Protein AF-A0A949ZHZ9-F1 (afdb_monomer_lite)

pLDDT: mean 90.36, std 12.84, range [42.19, 98.69]

Structure (mmCIF, N/CA/C/O backbone):
data_AF-A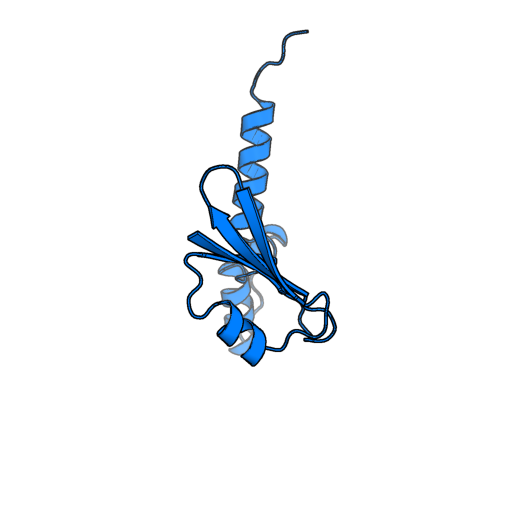0A949ZHZ9-F1
#
_entry.id   AF-A0A949ZHZ9-F1
#
loop_
_atom_site.group_PDB
_atom_site.id
_atom_site.type_symbol
_atom_site.label_atom_id
_atom_site.label_alt_id
_atom_site.label_comp_id
_atom_site.label_asym_id
_atom_site.label_entity_id
_atom_site.label_seq_id
_atom_site.pdbx_PDB_ins_code
_atom_site.Cartn_x
_atom_site.Cartn_y
_atom_site.Cartn_z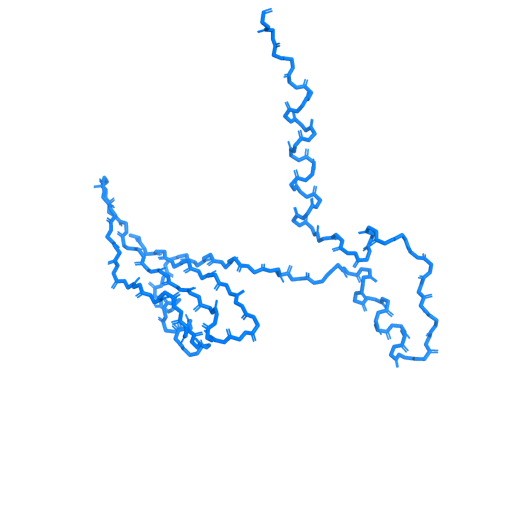
_atom_site.occupancy
_atom_site.B_iso_or_equiv
_atom_site.auth_seq_id
_atom_site.auth_comp_id
_atom_site.auth_asym_id
_atom_site.auth_atom_id
_atom_site.pdbx_PDB_model_num
ATOM 1 N N . MET A 1 1 ? -18.152 0.242 9.279 1.00 97.69 1 MET A N 1
ATOM 2 C CA . MET A 1 1 ? -17.314 0.166 8.060 1.00 97.69 1 MET A CA 1
ATOM 3 C C . MET A 1 1 ? -15.874 -0.032 8.483 1.00 97.69 1 MET A C 1
ATOM 5 O O . MET A 1 1 ? -15.465 0.581 9.453 1.00 97.69 1 MET A O 1
ATOM 9 N N . ILE A 1 2 ? -15.105 -0.854 7.788 1.00 98.44 2 ILE A N 1
ATOM 10 C CA . ILE A 1 2 ? -13.715 -1.164 8.110 1.00 98.44 2 ILE A CA 1
ATOM 11 C C . ILE A 1 2 ? -12.826 -0.640 6.990 1.00 98.44 2 ILE A C 1
ATOM 13 O O . ILE A 1 2 ? -13.026 -0.974 5.824 1.00 98.44 2 ILE A O 1
ATOM 17 N N . THR A 1 3 ? -11.832 0.171 7.339 1.00 98.69 3 THR A N 1
ATOM 18 C CA . THR A 1 3 ? -10.792 0.592 6.397 1.00 98.69 3 THR A CA 1
ATOM 19 C C . THR A 1 3 ? -9.427 0.141 6.859 1.00 98.69 3 THR A C 1
ATOM 21 O O . THR A 1 3 ? -9.140 0.163 8.055 1.00 98.69 3 THR A O 1
ATOM 24 N N . VAL A 1 4 ? -8.561 -0.160 5.903 1.00 98.69 4 VAL A N 1
ATOM 25 C CA 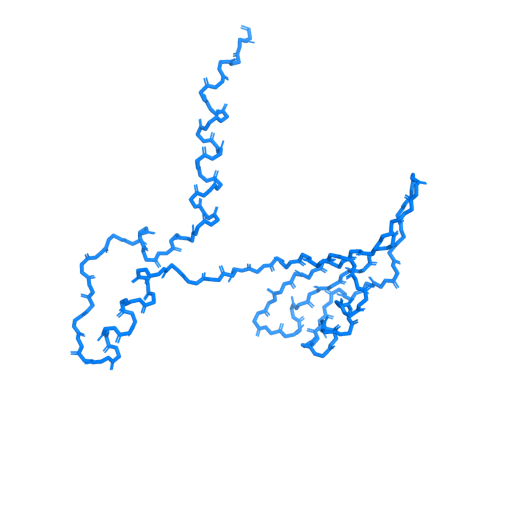. VAL A 1 4 ? -7.143 -0.411 6.149 1.00 98.69 4 VAL A CA 1
ATOM 26 C C . VAL A 1 4 ? -6.312 0.613 5.393 1.00 98.69 4 VAL A C 1
ATOM 28 O O . VAL A 1 4 ? -6.592 0.890 4.230 1.00 98.69 4 VAL A O 1
ATOM 31 N N . GLY A 1 5 ? -5.312 1.184 6.054 1.00 98.25 5 GLY A N 1
ATOM 32 C CA . GLY A 1 5 ? -4.262 1.978 5.425 1.00 98.25 5 GLY A CA 1
ATOM 33 C C . GLY A 1 5 ? -2.934 1.242 5.532 1.00 98.25 5 GLY A C 1
ATOM 34 O O . GLY A 1 5 ? -2.571 0.826 6.631 1.00 98.25 5 GLY A O 1
ATOM 35 N N . ILE A 1 6 ? -2.237 1.082 4.409 1.00 98.19 6 ILE A N 1
ATOM 36 C CA . ILE A 1 6 ? -0.903 0.483 4.321 1.00 98.19 6 ILE A CA 1
ATOM 37 C C . ILE A 1 6 ? 0.061 1.540 3.785 1.00 98.19 6 ILE A C 1
ATOM 39 O O . ILE A 1 6 ? -0.156 2.039 2.685 1.00 98.19 6 ILE A O 1
ATOM 43 N N . ASP A 1 7 ? 1.115 1.857 4.529 1.00 97.56 7 ASP A N 1
ATOM 44 C CA . ASP A 1 7 ? 2.284 2.584 4.017 1.00 97.56 7 ASP A CA 1
ATOM 45 C C . ASP A 1 7 ? 3.297 1.537 3.553 1.00 97.56 7 ASP A C 1
ATOM 47 O O . ASP A 1 7 ? 3.936 0.874 4.378 1.00 97.56 7 ASP A O 1
ATOM 51 N N . LEU A 1 8 ? 3.324 1.273 2.243 1.00 95.88 8 LEU A N 1
ATOM 52 C CA . LEU A 1 8 ? 4.037 0.131 1.679 1.00 95.88 8 LEU A CA 1
ATOM 53 C C . LEU A 1 8 ? 5.465 0.513 1.302 1.00 95.88 8 LEU A C 1
ATOM 55 O O . LEU A 1 8 ? 5.705 1.370 0.450 1.00 95.88 8 LEU A O 1
ATOM 59 N N . ALA A 1 9 ? 6.423 -0.231 1.844 1.00 94.75 9 ALA A N 1
ATOM 60 C CA . ALA A 1 9 ? 7.813 -0.158 1.433 1.00 94.75 9 ALA A CA 1
ATOM 61 C C . ALA A 1 9 ? 8.218 -1.397 0.625 1.00 94.75 9 ALA A C 1
ATOM 63 O O . ALA A 1 9 ? 7.575 -2.441 0.665 1.00 94.75 9 ALA A O 1
ATOM 64 N N . ALA A 1 10 ? 9.357 -1.310 -0.068 1.00 91.94 10 ALA A N 1
ATOM 65 C CA . ALA A 1 10 ? 9.942 -2.456 -0.771 1.00 91.94 10 ALA A CA 1
ATOM 66 C C . ALA A 1 10 ? 10.390 -3.598 0.168 1.00 91.94 10 ALA A C 1
ATOM 68 O O . ALA A 1 10 ? 10.716 -4.683 -0.304 1.00 91.94 10 ALA A O 1
ATOM 69 N N . GLN A 1 11 ? 10.473 -3.337 1.476 1.00 95.62 11 GLN A N 1
ATOM 70 C CA . GLN A 1 11 ? 10.902 -4.286 2.501 1.00 95.62 11 GLN A CA 1
ATOM 71 C C . GLN A 1 11 ? 9.903 -4.274 3.667 1.00 95.62 11 GLN A C 1
ATOM 73 O O . GLN A 1 11 ? 9.591 -3.178 4.151 1.00 95.62 11 GLN A O 1
ATOM 78 N N . PRO A 1 12 ? 9.449 -5.444 4.160 1.00 96.25 12 PRO A N 1
ATOM 79 C CA . PRO A 1 12 ? 8.472 -5.549 5.247 1.00 96.25 12 PRO A CA 1
ATOM 80 C C . PRO A 1 12 ? 8.834 -4.737 6.493 1.00 96.25 12 PRO A C 1
ATOM 82 O O . PRO A 1 12 ? 7.978 -4.114 7.115 1.00 96.25 12 PRO A O 1
ATOM 85 N N . GLU A 1 13 ? 10.120 -4.671 6.842 1.00 97.56 13 GLU A N 1
ATOM 86 C CA . GLU A 1 13 ? 10.642 -3.972 8.023 1.00 97.56 13 GLU A CA 1
ATOM 87 C C . GLU A 1 13 ? 10.322 -2.474 8.027 1.00 97.56 13 GLU A C 1
ATOM 89 O O . GLU A 1 13 ? 10.395 -1.833 9.077 1.00 97.56 13 GLU A O 1
ATOM 94 N N . ARG A 1 14 ? 9.981 -1.915 6.862 1.00 97.31 14 ARG A N 1
ATOM 95 C CA . ARG A 1 14 ? 9.625 -0.507 6.667 1.00 97.31 14 ARG A CA 1
ATOM 96 C C . ARG A 1 14 ? 8.171 -0.301 6.254 1.00 97.31 14 ARG A C 1
ATOM 98 O O . ARG A 1 14 ? 7.782 0.840 6.051 1.00 97.31 14 ARG A O 1
ATOM 105 N N . THR A 1 15 ? 7.394 -1.370 6.144 1.00 98.00 15 THR A N 1
ATOM 106 C CA . THR A 1 15 ? 5.964 -1.300 5.850 1.00 98.00 15 THR A CA 1
ATOM 107 C C . THR A 1 15 ? 5.183 -1.149 7.145 1.00 98.00 15 THR A C 1
ATOM 109 O O . THR A 1 15 ? 5.417 -1.912 8.087 1.00 98.00 15 THR A O 1
ATOM 112 N N . ALA A 1 16 ? 4.240 -0.208 7.181 1.00 98.38 16 ALA A N 1
ATOM 113 C CA . ALA A 1 16 ? 3.327 0.008 8.300 1.00 98.38 16 ALA A CA 1
ATOM 114 C C . ALA A 1 16 ? 1.867 -0.193 7.871 1.00 98.38 16 ALA A C 1
ATOM 116 O O . ALA A 1 16 ? 1.512 -0.001 6.708 1.00 98.38 16 ALA A O 1
ATOM 117 N N . ALA A 1 17 ? 1.005 -0.567 8.815 1.00 98.44 17 ALA A N 1
ATOM 118 C CA . ALA A 1 17 ? -0.409 -0.800 8.564 1.00 98.44 17 ALA A CA 1
ATOM 119 C C . ALA A 1 17 ? -1.290 -0.363 9.739 1.00 98.44 17 ALA A C 1
ATOM 121 O O . ALA A 1 17 ? -0.917 -0.474 10.907 1.00 98.44 17 ALA A O 1
ATOM 122 N N . CYS A 1 18 ? -2.496 0.104 9.428 1.00 98.56 18 CYS A N 1
ATOM 123 C CA . CYS A 1 18 ? -3.505 0.484 10.409 1.00 98.56 18 CYS A CA 1
ATOM 124 C C . CYS A 1 18 ? -4.890 0.046 9.936 1.00 98.56 18 CYS A C 1
ATOM 126 O O . CYS A 1 18 ? -5.258 0.274 8.782 1.00 98.56 18 CYS A O 1
ATOM 128 N N . ARG A 1 19 ? -5.674 -0.553 10.835 1.00 98.50 19 ARG A N 1
ATOM 129 C CA . ARG A 1 19 ? -7.064 -0.946 10.596 1.00 98.50 19 ARG A CA 1
ATOM 130 C C . ARG A 1 19 ? -7.986 -0.142 11.492 1.00 98.50 19 ARG A C 1
ATOM 132 O O . ARG A 1 19 ? -7.851 -0.168 12.714 1.00 98.50 19 ARG A O 1
ATOM 139 N N . ILE A 1 20 ? -8.955 0.526 10.882 1.00 98.56 20 ILE A N 1
ATOM 140 C CA . ILE A 1 20 ? -9.918 1.384 11.568 1.00 98.56 20 ILE A CA 1
ATOM 141 C C . ILE A 1 20 ? -11.322 0.831 11.352 1.00 98.56 20 ILE A C 1
ATOM 143 O O . ILE A 1 20 ? -11.735 0.603 10.213 1.00 98.56 20 ILE A O 1
ATOM 147 N N . GLU A 1 21 ? -12.058 0.638 12.442 1.00 98.56 21 GLU A N 1
ATOM 148 C CA . GLU A 1 21 ? -13.500 0.430 12.409 1.00 98.56 21 GLU A CA 1
ATOM 149 C C . GLU A 1 21 ? -14.216 1.769 12.626 1.00 98.56 21 GLU A C 1
ATOM 151 O O . GLU A 1 21 ? -14.042 2.446 13.637 1.00 98.56 21 GLU A O 1
ATOM 156 N N . TRP A 1 22 ? -15.030 2.147 11.649 1.00 98.31 22 TRP A N 1
ATOM 157 C CA . TRP A 1 22 ? -15.841 3.355 11.624 1.00 98.31 22 TRP A CA 1
ATOM 158 C C . TRP A 1 22 ? -17.279 3.041 12.021 1.00 98.31 22 TRP A C 1
ATOM 160 O O . TRP A 1 22 ? -17.903 2.120 11.471 1.00 98.31 22 TRP A O 1
ATOM 170 N N . ARG A 1 23 ? -17.807 3.863 12.926 1.00 97.44 23 ARG A N 1
ATOM 171 C CA . ARG A 1 23 ? -19.198 3.883 13.386 1.00 97.44 23 ARG A CA 1
ATOM 172 C C . ARG A 1 23 ? -19.732 5.314 13.275 1.00 97.44 23 ARG A C 1
ATOM 174 O O . ARG A 1 23 ? -18.978 6.250 13.004 1.00 97.44 23 ARG A O 1
ATOM 181 N N . ASP A 1 24 ? -21.026 5.499 13.496 1.00 96.44 24 ASP A N 1
ATOM 182 C CA . ASP A 1 24 ? -21.619 6.835 13.471 1.00 96.44 24 ASP A CA 1
ATOM 183 C C . ASP A 1 24 ? -21.008 7.715 14.569 1.00 96.44 24 ASP A C 1
ATOM 185 O O . ASP A 1 24 ? -21.171 7.465 15.763 1.00 96.44 24 ASP A O 1
ATOM 189 N N . GLY A 1 25 ? -20.268 8.744 14.150 1.00 96.88 25 GLY A N 1
ATOM 190 C CA . GLY A 1 25 ? -19.625 9.705 15.047 1.00 96.88 25 GLY A CA 1
ATOM 191 C C . GLY A 1 25 ? -18.364 9.207 15.764 1.00 96.88 25 GLY A C 1
ATOM 192 O O . GLY A 1 25 ? -17.840 9.943 16.598 1.00 96.88 25 GLY A O 1
ATOM 193 N N . SER A 1 26 ? -17.850 8.007 15.465 1.00 97.62 26 SER A N 1
ATOM 194 C CA . SER A 1 26 ? -16.619 7.499 16.086 1.00 97.62 26 SER A CA 1
ATOM 195 C C . SER A 1 26 ? -15.780 6.607 15.167 1.00 97.62 26 SER A C 1
ATOM 197 O O . SER A 1 26 ? -16.246 6.070 14.160 1.00 97.62 26 SER A O 1
ATOM 199 N N . ALA A 1 27 ? -14.506 6.466 15.529 1.00 97.88 27 ALA A N 1
ATOM 200 C CA . ALA A 1 27 ? -13.546 5.612 14.851 1.00 97.88 27 ALA A CA 1
ATOM 201 C C . ALA A 1 27 ? -12.653 4.930 15.889 1.00 97.88 27 ALA A C 1
ATOM 203 O O . ALA A 1 27 ? -12.179 5.580 16.822 1.00 97.88 27 ALA A O 1
ATOM 204 N N . GLU A 1 28 ? -12.415 3.637 15.712 1.00 98.44 28 GLU A N 1
ATOM 205 C CA . GLU A 1 28 ? -11.564 2.837 16.586 1.00 98.44 28 GLU A CA 1
ATOM 206 C C . GLU A 1 28 ? -10.440 2.195 15.775 1.00 98.44 28 GLU A C 1
ATOM 208 O O . GLU A 1 28 ? -10.685 1.524 14.771 1.00 98.44 28 GLU A O 1
ATOM 213 N N . VAL A 1 29 ? -9.195 2.385 16.214 1.00 98.31 29 VAL A N 1
ATOM 214 C CA . VAL A 1 29 ? -8.049 1.653 15.666 1.00 98.31 29 VAL A CA 1
ATOM 215 C C . VAL A 1 29 ? -8.084 0.239 16.240 1.00 98.31 29 VAL A C 1
ATOM 217 O O . VAL A 1 29 ? -7.778 0.030 17.408 1.00 98.31 29 VAL A O 1
ATOM 220 N N . THR A 1 30 ? -8.462 -0.729 15.410 1.00 97.88 30 THR A N 1
ATOM 221 C CA . THR A 1 30 ? -8.608 -2.141 15.810 1.00 97.88 30 THR A CA 1
ATOM 222 C C . THR A 1 30 ? -7.332 -2.953 15.599 1.00 97.88 30 THR A C 1
ATOM 224 O O . THR A 1 30 ? -7.177 -4.018 16.190 1.00 97.88 30 THR A O 1
ATOM 227 N N . ALA A 1 31 ? -6.404 -2.456 14.778 1.00 97.69 31 ALA A N 1
ATOM 228 C CA . ALA A 1 31 ? -5.048 -2.979 14.657 1.00 97.69 31 ALA A CA 1
ATOM 229 C C . ALA A 1 31 ? -4.094 -1.861 14.222 1.00 97.69 31 ALA A C 1
ATOM 231 O O . ALA A 1 31 ? -4.449 -1.036 13.377 1.00 97.69 31 ALA A O 1
ATOM 232 N N . LEU A 1 32 ? -2.885 -1.853 14.781 1.00 98.25 32 LEU A N 1
ATOM 233 C CA . LEU A 1 32 ? -1.815 -0.934 14.406 1.00 98.25 32 LEU A CA 1
ATOM 234 C C . LEU A 1 32 ? -0.488 -1.686 14.403 1.00 98.25 32 LEU A C 1
ATOM 236 O O . LEU A 1 32 ? 0.019 -2.058 15.459 1.00 98.25 32 LEU A O 1
ATOM 240 N N . ASP A 1 33 ? 0.076 -1.845 13.214 1.00 98.19 33 ASP A N 1
ATOM 241 C CA . ASP A 1 33 ? 1.366 -2.477 12.987 1.00 98.19 33 ASP A CA 1
ATOM 242 C C . ASP A 1 33 ? 2.328 -1.393 12.461 1.00 98.19 33 ASP A C 1
ATOM 244 O O . ASP A 1 33 ? 2.314 -1.069 11.274 1.00 98.19 33 ASP A O 1
ATOM 248 N N . PRO A 1 34 ? 3.142 -0.752 13.322 1.00 97.31 34 PRO A N 1
ATOM 249 C CA . PRO A 1 34 ? 3.893 0.451 12.947 1.00 97.31 34 PRO A CA 1
ATOM 250 C C . PRO A 1 34 ? 5.099 0.179 12.035 1.00 97.31 34 PRO A C 1
ATOM 252 O O . PRO A 1 34 ? 5.717 1.125 11.554 1.00 97.31 34 PRO A O 1
ATOM 255 N N . ARG A 1 35 ? 5.494 -1.089 11.875 1.00 97.75 35 ARG A N 1
ATOM 256 C CA . ARG A 1 35 ? 6.575 -1.569 11.001 1.00 97.75 35 ARG A CA 1
ATOM 257 C C . ARG A 1 35 ? 6.539 -3.097 10.913 1.00 97.75 35 ARG A C 1
ATOM 259 O O . ARG A 1 35 ? 5.911 -3.733 11.758 1.00 97.75 35 ARG A O 1
ATOM 266 N N . GLY A 1 36 ? 7.317 -3.689 10.007 1.00 97.94 36 GLY A N 1
ATOM 267 C CA . GLY A 1 36 ? 7.503 -5.146 9.959 1.00 97.94 36 GLY A CA 1
ATOM 268 C C . GLY A 1 36 ? 6.299 -5.894 9.393 1.00 97.94 36 GLY A C 1
ATOM 269 O O . GLY A 1 36 ? 6.126 -7.076 9.679 1.00 97.94 36 GLY A O 1
ATOM 270 N N . VAL A 1 37 ? 5.451 -5.206 8.630 1.00 98.38 37 VAL A N 1
ATOM 271 C CA . VAL A 1 37 ? 4.247 -5.792 8.049 1.00 98.38 37 VAL A CA 1
ATOM 272 C C . VAL A 1 37 ? 4.634 -6.588 6.805 1.00 98.38 37 VAL A C 1
ATOM 274 O O . VAL A 1 37 ? 5.148 -6.039 5.831 1.00 98.38 37 VAL A O 1
ATOM 277 N N . THR A 1 38 ? 4.388 -7.894 6.853 1.00 98.12 38 THR A N 1
ATOM 278 C CA . THR A 1 38 ? 4.617 -8.827 5.746 1.00 98.12 38 THR A CA 1
ATOM 279 C C . THR A 1 38 ? 3.448 -8.835 4.764 1.00 98.12 38 THR A C 1
ATOM 281 O O . THR A 1 38 ? 2.341 -8.416 5.103 1.00 98.12 38 THR A O 1
ATOM 284 N N . ASP A 1 39 ? 3.665 -9.390 3.573 1.00 97.06 39 ASP A N 1
ATOM 285 C CA . ASP A 1 39 ? 2.609 -9.572 2.570 1.00 97.06 39 ASP A CA 1
ATOM 286 C C . ASP A 1 39 ? 1.427 -10.386 3.118 1.00 97.06 39 ASP A C 1
ATOM 288 O O . ASP A 1 39 ? 0.276 -9.983 2.964 1.00 97.06 39 ASP A O 1
ATOM 292 N N . ASP A 1 40 ? 1.695 -11.473 3.848 1.00 98.19 40 ASP A N 1
ATOM 293 C CA . ASP A 1 40 ? 0.646 -12.282 4.485 1.00 98.19 40 ASP A CA 1
ATOM 294 C C . ASP A 1 40 ? -0.179 -11.465 5.487 1.00 98.19 40 ASP A C 1
ATOM 296 O O . ASP A 1 40 ? -1.406 -11.576 5.533 1.00 98.19 40 ASP A O 1
ATOM 300 N N . ARG A 1 41 ? 0.477 -10.591 6.260 1.00 97.50 41 ARG A N 1
ATOM 301 C CA . ARG A 1 41 ? -0.205 -9.712 7.213 1.00 97.50 41 ARG A CA 1
ATOM 302 C C . ARG A 1 41 ? -1.036 -8.645 6.501 1.00 97.50 41 ARG A C 1
ATOM 304 O O . ARG A 1 41 ? -2.133 -8.331 6.957 1.00 97.50 41 ARG A O 1
ATOM 311 N N . ILE A 1 42 ? -0.555 -8.108 5.379 1.00 97.31 42 ILE A N 1
ATOM 312 C CA . ILE A 1 42 ? -1.340 -7.199 4.531 1.00 97.31 42 ILE A CA 1
ATOM 313 C C . ILE A 1 42 ? -2.602 -7.910 4.047 1.00 97.31 42 ILE A C 1
ATOM 315 O O . ILE A 1 42 ? -3.694 -7.361 4.183 1.00 97.31 42 ILE A O 1
ATOM 319 N N . LEU A 1 43 ? -2.469 -9.129 3.516 1.00 97.75 43 LEU A N 1
ATOM 320 C CA . LEU A 1 43 ? -3.605 -9.916 3.035 1.00 97.75 43 LEU A CA 1
ATOM 321 C C . LEU A 1 43 ? -4.618 -10.182 4.151 1.00 97.75 43 LEU A C 1
ATOM 323 O O . LEU A 1 43 ? -5.814 -10.015 3.929 1.00 97.75 43 LEU A O 1
ATOM 327 N N . GLU A 1 44 ? -4.153 -10.531 5.351 1.00 97.38 44 GLU A N 1
ATOM 328 C CA . GLU A 1 44 ? -5.007 -10.726 6.525 1.00 97.38 44 GLU A CA 1
ATOM 329 C C . GLU A 1 44 ? -5.760 -9.445 6.915 1.00 97.38 44 GLU A C 1
ATOM 331 O O . GLU A 1 44 ? -6.965 -9.485 7.143 1.00 97.38 44 GLU A O 1
ATOM 336 N N . LEU A 1 45 ? -5.073 -8.300 6.973 1.00 96.88 45 LEU A N 1
ATOM 337 C CA . LEU A 1 45 ? -5.691 -7.023 7.339 1.00 96.88 45 LEU A CA 1
ATOM 338 C C . LEU A 1 45 ? -6.735 -6.584 6.310 1.00 96.88 45 LEU A C 1
ATOM 340 O O . LEU A 1 45 ? -7.815 -6.117 6.680 1.00 96.88 45 LEU A O 1
ATOM 344 N N . VAL A 1 46 ? -6.402 -6.724 5.026 1.00 97.31 46 VAL A N 1
ATOM 345 C CA . VAL A 1 46 ? -7.276 -6.376 3.900 1.00 97.31 46 VAL A CA 1
ATOM 346 C C . VAL A 1 46 ? -8.462 -7.338 3.809 1.00 97.31 46 VAL A C 1
ATOM 348 O O . VAL A 1 46 ? -9.554 -6.920 3.417 1.00 97.31 46 VAL A O 1
ATOM 351 N N . ALA A 1 47 ? -8.293 -8.602 4.206 1.00 96.31 47 ALA A N 1
ATOM 352 C CA . ALA A 1 47 ? -9.385 -9.561 4.272 1.00 96.31 47 ALA A CA 1
ATOM 353 C C . ALA A 1 47 ? -10.471 -9.078 5.252 1.00 96.31 47 ALA A C 1
ATOM 355 O O . ALA A 1 47 ? -10.266 -8.935 6.456 1.00 96.31 47 ALA A O 1
ATOM 356 N N . GLY A 1 48 ? -11.666 -8.809 4.721 1.00 90.31 48 GLY A N 1
ATOM 357 C CA . GLY A 1 48 ? -12.795 -8.297 5.504 1.00 90.31 48 GLY A CA 1
ATOM 358 C C . GLY A 1 48 ? -12.759 -6.790 5.781 1.00 90.31 48 GLY A C 1
ATOM 359 O O . GLY A 1 48 ? -13.587 -6.304 6.551 1.00 90.31 48 GLY A O 1
ATOM 360 N N . ALA A 1 49 ? -11.837 -6.038 5.172 1.00 97.94 49 ALA A N 1
ATOM 361 C CA . ALA A 1 49 ? -11.945 -4.586 5.093 1.00 97.94 49 ALA A CA 1
ATOM 362 C C . ALA A 1 49 ? -12.921 -4.188 3.973 1.00 97.94 49 ALA A C 1
ATOM 364 O O . ALA A 1 49 ? -12.892 -4.756 2.883 1.00 97.94 49 ALA A O 1
ATOM 365 N N . ASP A 1 50 ? -13.751 -3.171 4.210 1.00 98.38 50 ASP A N 1
ATOM 366 C CA . ASP A 1 50 ? -14.627 -2.610 3.173 1.00 98.38 50 ASP A CA 1
ATOM 367 C C . ASP A 1 50 ? -13.820 -1.800 2.146 1.00 98.38 50 ASP A C 1
ATOM 369 O O . ASP A 1 50 ? -14.195 -1.708 0.976 1.00 98.38 50 ASP A O 1
ATOM 373 N N . LYS A 1 51 ? -12.717 -1.174 2.585 1.00 97.88 51 LYS A N 1
ATOM 374 C CA . LYS A 1 51 ? -11.771 -0.444 1.727 1.00 97.88 51 LYS A CA 1
ATOM 375 C C . LYS A 1 51 ? -10.337 -0.602 2.222 1.00 97.88 51 LYS A C 1
ATOM 377 O O . LYS A 1 51 ? -10.085 -0.564 3.424 1.00 97.88 51 LYS A O 1
ATOM 382 N N . ALA A 1 52 ? -9.398 -0.668 1.287 1.00 97.38 52 ALA A N 1
ATOM 383 C CA . ALA A 1 52 ? -7.968 -0.618 1.563 1.00 97.38 52 ALA A CA 1
ATOM 384 C C . ALA A 1 52 ? -7.325 0.534 0.781 1.00 97.38 52 ALA A C 1
ATOM 386 O O . ALA A 1 52 ? -7.563 0.688 -0.417 1.00 97.38 52 ALA A O 1
ATOM 387 N N . GLY A 1 53 ? -6.537 1.352 1.472 1.00 95.56 53 GLY A N 1
ATOM 388 C CA . GLY A 1 53 ? -5.674 2.369 0.891 1.00 95.56 53 GLY A CA 1
ATOM 389 C C . GLY A 1 53 ? -4.222 1.918 0.977 1.00 95.56 53 GLY A C 1
ATOM 390 O O . GLY A 1 53 ? -3.781 1.462 2.029 1.00 95.56 53 GLY A O 1
ATOM 391 N N . PHE A 1 54 ? -3.493 2.064 -0.123 1.00 94.56 54 PHE A N 1
ATOM 392 C CA . PHE A 1 54 ? -2.065 1.779 -0.199 1.00 94.56 54 PHE A CA 1
ATOM 393 C C . PHE A 1 54 ? -1.335 3.077 -0.531 1.00 94.56 54 PHE A C 1
ATOM 395 O O . PHE A 1 54 ? -1.545 3.637 -1.609 1.00 94.56 54 PHE A O 1
ATOM 402 N N . ASP A 1 55 ? -0.493 3.548 0.382 1.00 92.56 55 ASP A N 1
ATOM 403 C CA . ASP A 1 55 ? 0.510 4.561 0.086 1.00 92.56 55 ASP A CA 1
ATOM 404 C C . ASP A 1 55 ? 1.728 3.853 -0.497 1.00 92.56 55 ASP A C 1
ATOM 406 O O . ASP A 1 55 ? 2.569 3.289 0.199 1.00 92.56 55 ASP A O 1
ATOM 410 N N . VAL A 1 56 ? 1.731 3.756 -1.820 1.00 87.88 56 VAL A N 1
ATOM 411 C CA . VAL A 1 56 ? 2.821 3.168 -2.582 1.00 87.88 56 VAL A CA 1
ATOM 412 C C . VAL A 1 56 ? 2.794 3.744 -3.984 1.00 87.88 56 VAL A C 1
ATOM 414 O O . VAL A 1 56 ? 1.718 4.013 -4.534 1.00 87.88 56 VAL A O 1
ATOM 417 N N . PRO A 1 57 ? 3.955 3.914 -4.630 1.00 78.12 57 PRO A N 1
ATOM 418 C CA . PRO A 1 57 ? 3.977 4.191 -6.046 1.00 78.12 57 PRO A CA 1
ATOM 419 C C . PRO A 1 57 ? 3.463 2.999 -6.866 1.00 78.12 57 PRO A C 1
ATOM 421 O O . PRO A 1 57 ? 4.240 2.165 -7.319 1.00 78.12 57 PRO A O 1
ATOM 424 N N . LEU A 1 58 ? 2.148 2.937 -7.093 1.00 75.94 58 LEU A N 1
ATOM 425 C CA . LEU A 1 58 ? 1.550 1.988 -8.029 1.00 75.94 58 LEU A CA 1
ATOM 426 C C . LEU A 1 58 ? 1.749 2.446 -9.474 1.00 75.94 58 LEU A C 1
ATOM 428 O O . LEU A 1 58 ? 1.550 3.618 -9.803 1.00 75.94 58 LEU A O 1
ATOM 432 N N . GLY A 1 59 ? 2.060 1.473 -10.329 1.00 79.62 59 GLY A N 1
ATOM 433 C CA . GLY A 1 59 ? 2.116 1.633 -11.776 1.00 79.62 59 GLY A CA 1
ATOM 434 C C . GLY A 1 59 ? 3.379 2.339 -12.262 1.00 79.62 59 GLY A C 1
ATOM 435 O O . GLY A 1 59 ? 3.778 3.392 -11.765 1.00 79.62 59 GLY A O 1
ATOM 436 N N . TRP A 1 60 ? 4.005 1.762 -13.282 1.00 88.81 60 TRP A N 1
ATOM 437 C CA . TRP A 1 60 ? 4.959 2.487 -14.114 1.00 88.81 60 TRP A CA 1
ATOM 438 C C . TRP A 1 60 ? 4.205 3.190 -15.245 1.00 88.81 60 TRP A C 1
ATOM 440 O O . TRP A 1 60 ? 3.176 2.674 -15.681 1.00 88.81 60 TRP A O 1
ATOM 450 N N . PRO A 1 61 ? 4.678 4.348 -15.737 1.00 92.62 61 PRO A N 1
ATOM 451 C CA . PRO A 1 61 ? 4.100 4.954 -16.930 1.00 92.62 61 PRO A CA 1
ATOM 452 C C . PRO A 1 61 ? 4.170 3.978 -18.109 1.00 92.62 61 PRO A C 1
ATOM 454 O O . PRO A 1 61 ? 5.210 3.352 -18.318 1.00 92.62 61 PRO A O 1
ATOM 457 N N . ASP A 1 62 ? 3.115 3.882 -18.918 1.00 91.62 62 ASP A N 1
ATOM 458 C CA . ASP A 1 62 ? 3.088 2.962 -20.068 1.00 91.62 62 ASP A CA 1
ATOM 459 C C . ASP A 1 62 ? 4.273 3.192 -21.017 1.00 91.62 62 ASP A C 1
ATOM 461 O O . ASP A 1 62 ? 4.873 2.244 -21.519 1.00 91.62 62 ASP A O 1
ATOM 465 N N . ALA A 1 63 ? 4.675 4.454 -21.204 1.00 93.44 63 ALA A N 1
ATOM 466 C CA . ALA A 1 63 ? 5.844 4.810 -22.002 1.00 93.44 63 ALA A CA 1
ATOM 467 C C . ALA A 1 63 ? 7.155 4.256 -21.414 1.00 93.44 63 ALA A C 1
ATOM 469 O O . ALA A 1 63 ? 8.040 3.848 -22.164 1.00 93.44 63 ALA A O 1
ATOM 470 N N . PHE A 1 64 ? 7.278 4.199 -20.085 1.00 94.44 64 PHE A N 1
ATOM 471 C CA . PHE A 1 64 ? 8.423 3.574 -19.425 1.00 94.44 64 PHE A CA 1
ATOM 472 C C . PHE A 1 64 ? 8.417 2.060 -19.609 1.00 94.44 64 PHE A C 1
ATOM 474 O O . PHE A 1 64 ? 9.443 1.488 -19.968 1.00 94.44 64 PHE A O 1
ATOM 481 N N . VAL A 1 65 ? 7.260 1.416 -19.423 1.00 93.81 65 VAL A N 1
ATOM 482 C CA . VAL A 1 65 ? 7.114 -0.028 -19.655 1.00 93.81 65 VAL A CA 1
ATOM 483 C C . VAL A 1 65 ? 7.490 -0.363 -21.099 1.00 93.81 65 VAL A C 1
ATOM 485 O O . VAL A 1 65 ? 8.331 -1.230 -21.319 1.00 93.81 65 VAL A O 1
ATOM 488 N N . ALA A 1 66 ? 6.964 0.383 -22.074 1.00 94.38 66 ALA A N 1
ATOM 489 C CA . ALA A 1 66 ? 7.290 0.213 -23.486 1.00 94.38 66 ALA A CA 1
ATOM 490 C C . ALA A 1 66 ? 8.789 0.403 -23.776 1.00 94.38 66 ALA A C 1
ATOM 492 O O . ALA A 1 66 ? 9.365 -0.384 -24.528 1.00 94.38 66 ALA A O 1
ATOM 493 N N . ALA A 1 67 ? 9.439 1.396 -23.157 1.00 95.56 67 ALA A N 1
ATOM 494 C CA . ALA A 1 67 ? 10.878 1.626 -23.291 1.00 95.56 67 ALA A CA 1
ATOM 495 C C . ALA A 1 67 ? 11.704 0.436 -22.779 1.00 95.56 67 ALA A C 1
ATOM 497 O O . ALA A 1 67 ? 12.601 -0.045 -23.475 1.00 95.56 67 ALA A O 1
ATOM 498 N N . VAL A 1 68 ? 11.370 -0.077 -21.589 1.00 95.56 68 VAL A N 1
ATOM 499 C CA . VAL A 1 68 ? 12.024 -1.254 -21.000 1.00 95.56 68 VAL A CA 1
ATOM 500 C C . VAL A 1 68 ? 11.788 -2.493 -21.864 1.00 95.56 68 VAL A C 1
ATOM 502 O O . VAL A 1 68 ? 12.735 -3.226 -22.140 1.00 95.56 68 VAL A O 1
ATOM 505 N N . THR A 1 69 ? 10.560 -2.714 -22.342 1.00 96.12 69 THR A N 1
ATOM 506 C CA . THR A 1 69 ? 10.229 -3.840 -23.227 1.00 96.12 69 THR A CA 1
ATOM 507 C C . THR A 1 69 ? 11.002 -3.776 -24.545 1.00 96.12 69 THR A C 1
ATOM 509 O O . THR A 1 69 ? 11.567 -4.787 -24.961 1.00 96.12 69 THR A O 1
ATOM 512 N N . ALA A 1 70 ? 11.077 -2.604 -25.183 1.00 95.00 70 ALA A N 1
ATOM 513 C CA . ALA A 1 70 ? 11.835 -2.415 -26.418 1.00 95.00 70 ALA A CA 1
ATOM 514 C C . ALA A 1 70 ? 13.326 -2.696 -26.204 1.00 95.00 70 ALA A C 1
ATOM 516 O O . ALA A 1 70 ? 13.918 -3.467 -26.956 1.00 95.00 70 ALA A O 1
ATOM 517 N N . HIS A 1 71 ? 13.913 -2.137 -25.143 1.00 94.88 71 HIS A N 1
ATOM 518 C CA . HIS A 1 71 ? 15.319 -2.351 -24.818 1.00 94.88 71 HIS A CA 1
ATOM 519 C C . HIS A 1 71 ? 15.633 -3.820 -24.498 1.00 94.88 71 HIS A C 1
ATOM 521 O O . HIS A 1 71 ? 16.618 -4.366 -24.992 1.00 94.88 71 HIS A O 1
ATOM 527 N N . HIS A 1 72 ? 14.762 -4.489 -23.736 1.00 96.00 72 HIS A N 1
ATOM 528 C CA . HIS A 1 72 ? 14.872 -5.920 -23.446 1.00 96.00 72 HIS A CA 1
ATOM 529 C C . HIS A 1 72 ? 14.831 -6.776 -24.724 1.00 96.00 72 HIS A C 1
ATOM 531 O O . HIS A 1 72 ? 15.549 -7.766 -24.832 1.00 96.00 72 HIS A O 1
ATOM 537 N N . GLY A 1 73 ? 14.035 -6.375 -25.720 1.00 96.25 73 GLY A N 1
ATOM 538 C CA . GLY A 1 73 ? 13.978 -7.002 -27.044 1.00 96.25 73 GLY A CA 1
ATOM 539 C C . GLY A 1 73 ? 15.132 -6.640 -27.989 1.00 96.25 73 GLY A C 1
ATOM 540 O O . GLY A 1 73 ? 14.992 -6.848 -29.191 1.00 96.25 73 GLY A O 1
ATOM 541 N N . ALA A 1 74 ? 16.236 -6.077 -27.482 1.00 93.44 74 ALA A N 1
ATOM 542 C CA . ALA A 1 74 ? 17.365 -5.541 -28.255 1.00 93.44 74 ALA A CA 1
ATOM 543 C C . ALA A 1 74 ? 17.017 -4.367 -29.196 1.00 93.44 74 ALA A C 1
ATOM 545 O O . ALA A 1 74 ? 17.801 -4.011 -30.077 1.00 93.44 74 ALA A O 1
ATOM 546 N N . GLY A 1 75 ? 15.861 -3.733 -28.995 1.00 92.56 75 GLY A N 1
ATOM 547 C CA . GLY A 1 75 ? 15.534 -2.442 -29.588 1.00 92.56 75 GLY A CA 1
ATOM 548 C C . GLY A 1 75 ? 16.293 -1.293 -28.916 1.00 92.56 75 GLY A C 1
ATOM 549 O O . GLY A 1 75 ? 16.875 -1.426 -27.836 1.00 92.56 75 GLY A O 1
ATOM 550 N N . SER A 1 76 ? 16.283 -0.127 -29.556 1.00 92.50 76 SER A N 1
ATOM 551 C CA . SER A 1 76 ? 16.838 1.091 -28.968 1.00 92.50 76 SER A CA 1
ATOM 552 C C . SER A 1 76 ? 15.925 1.647 -27.875 1.00 92.50 76 SER A C 1
ATOM 554 O O . SER A 1 76 ? 14.703 1.506 -27.933 1.00 92.50 76 SER A O 1
ATOM 556 N N . TRP A 1 77 ? 16.515 2.347 -26.906 1.00 92.44 77 TRP A N 1
ATOM 557 C CA . TRP A 1 77 ? 15.743 3.175 -25.982 1.00 92.44 77 TRP A CA 1
ATOM 558 C C . TRP A 1 77 ? 15.017 4.288 -26.762 1.00 92.44 77 TRP A C 1
ATOM 560 O O . TRP A 1 77 ? 15.639 4.892 -27.640 1.00 92.44 77 TRP A O 1
ATOM 570 N N . PRO A 1 78 ? 13.728 4.564 -26.498 1.00 89.94 78 PRO A N 1
ATOM 571 C CA . PRO A 1 78 ? 12.988 5.577 -27.239 1.00 89.94 78 PRO A CA 1
ATOM 572 C C . PRO A 1 78 ? 13.482 6.988 -26.912 1.00 89.94 78 PRO A C 1
ATOM 574 O O . PRO A 1 78 ? 13.818 7.300 -25.767 1.00 89.94 78 PRO A O 1
ATOM 577 N N . GLU A 1 79 ? 13.446 7.876 -27.904 1.00 93.12 79 GLU A N 1
ATOM 578 C CA . GLU A 1 79 ? 13.555 9.312 -27.655 1.00 93.12 79 GLU A CA 1
ATOM 579 C C . GLU A 1 79 ? 12.263 9.800 -26.991 1.00 93.12 79 GLU A C 1
ATOM 581 O O . GLU A 1 79 ? 11.240 10.013 -27.639 1.00 93.12 79 GLU A O 1
ATOM 586 N N . ALA A 1 80 ? 12.295 9.934 -25.667 1.00 91.25 80 ALA A N 1
ATOM 587 C CA . ALA A 1 80 ? 11.180 10.425 -24.871 1.00 91.25 80 ALA A CA 1
ATOM 588 C C . ALA A 1 80 ? 11.678 11.408 -23.811 1.00 91.25 80 ALA A C 1
ATOM 590 O O . ALA A 1 80 ? 12.764 11.252 -23.246 1.00 91.25 80 ALA A O 1
ATOM 591 N N . ALA A 1 81 ? 10.864 12.418 -23.506 1.00 92.81 81 ALA A N 1
ATOM 592 C CA . ALA A 1 81 ? 11.159 13.322 -22.408 1.00 92.81 81 ALA A CA 1
ATOM 593 C C . ALA A 1 81 ? 11.130 12.554 -21.078 1.00 92.81 81 ALA A C 1
ATOM 595 O O . ALA A 1 81 ? 10.266 11.707 -20.847 1.00 92.81 81 ALA A O 1
ATOM 596 N N . SER A 1 82 ? 12.032 12.902 -20.155 1.00 90.31 82 SER A N 1
ATOM 597 C CA . SER A 1 82 ? 12.104 12.265 -18.829 1.00 90.31 82 SER A CA 1
ATOM 598 C C . SER A 1 82 ? 10.762 12.291 -18.084 1.00 90.31 82 SER A C 1
ATOM 600 O O . SER A 1 82 ? 10.418 11.338 -17.387 1.00 90.31 82 SER A O 1
ATOM 602 N N . SER A 1 83 ? 9.964 13.347 -18.268 1.00 91.75 83 SER A N 1
ATOM 603 C CA . SER A 1 83 ? 8.621 13.454 -17.693 1.00 91.75 83 SER A CA 1
ATOM 604 C C . SER A 1 83 ? 7.680 12.348 -18.175 1.00 91.75 83 SER A C 1
ATOM 606 O O . SER A 1 83 ? 6.967 11.786 -17.353 1.00 91.75 83 SER A O 1
ATOM 608 N N . GLN A 1 84 ? 7.720 11.984 -19.459 1.00 91.19 84 GLN A N 1
ATOM 609 C CA . GLN A 1 84 ? 6.880 10.927 -20.039 1.00 91.19 84 GLN A CA 1
ATOM 610 C C . GLN A 1 84 ? 7.227 9.539 -19.487 1.00 91.19 84 GLN A C 1
ATOM 612 O O . GLN A 1 84 ? 6.373 8.662 -19.432 1.00 91.19 84 GLN A O 1
ATOM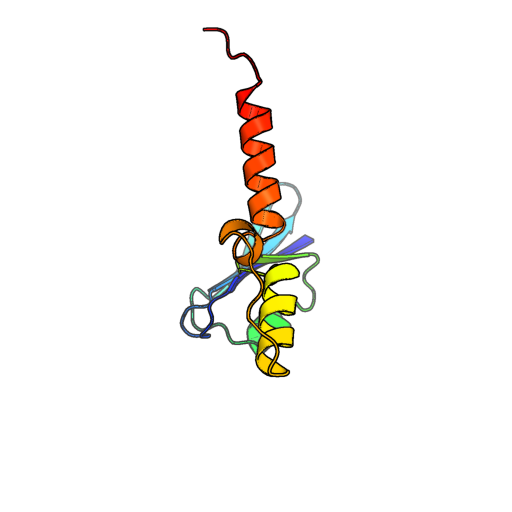 617 N N . LEU A 1 85 ? 8.482 9.345 -19.081 1.00 93.12 85 LEU A N 1
ATOM 618 C CA . LEU A 1 85 ? 8.986 8.075 -18.563 1.00 93.12 85 LEU A CA 1
ATOM 619 C C . LEU A 1 85 ? 8.900 7.968 -17.034 1.00 93.12 85 LEU A C 1
ATOM 621 O O . LEU A 1 85 ? 9.010 6.876 -16.491 1.00 93.12 85 LEU A O 1
ATOM 625 N N . ARG A 1 86 ? 8.732 9.085 -16.318 1.00 91.06 86 ARG A N 1
ATOM 626 C CA . ARG A 1 86 ? 8.764 9.110 -14.846 1.00 91.06 86 ARG A CA 1
ATOM 627 C C . ARG A 1 86 ? 7.417 9.430 -14.208 1.00 91.06 86 ARG A C 1
ATOM 629 O O . ARG A 1 86 ? 7.143 8.925 -13.124 1.00 91.06 86 ARG A O 1
ATOM 636 N N . LEU A 1 87 ? 6.613 10.296 -14.825 1.00 91.44 87 LEU A N 1
ATOM 637 C CA . LEU A 1 87 ? 5.367 10.771 -14.226 1.00 91.44 87 LEU A CA 1
ATOM 638 C C . LEU A 1 87 ? 4.241 9.767 -14.460 1.00 91.44 87 LEU A C 1
ATOM 640 O O . LEU A 1 87 ? 3.939 9.390 -15.589 1.00 91.44 87 LEU A O 1
ATOM 644 N N . ARG A 1 88 ? 3.614 9.340 -13.368 1.00 89.62 88 ARG A N 1
ATOM 645 C CA . ARG A 1 88 ? 2.470 8.428 -13.362 1.00 89.62 88 ARG A CA 1
ATOM 646 C C . ARG A 1 88 ? 1.176 9.198 -13.601 1.00 89.62 88 ARG A C 1
ATOM 648 O O . ARG A 1 88 ? 1.121 10.419 -13.449 1.00 89.62 88 ARG A O 1
ATOM 655 N N . ALA A 1 89 ? 0.097 8.471 -13.886 1.00 86.50 89 ALA A N 1
ATOM 656 C CA . ALA A 1 89 ? -1.240 9.056 -14.015 1.00 86.50 89 ALA A CA 1
ATOM 657 C C . ALA A 1 89 ? -1.620 9.915 -12.790 1.00 86.50 89 ALA A C 1
ATOM 659 O O . ALA A 1 89 ? -2.153 11.014 -12.945 1.00 86.50 89 ALA A O 1
ATOM 660 N N . THR A 1 90 ? -1.269 9.462 -11.582 1.00 85.25 90 THR A N 1
ATOM 661 C CA . THR A 1 90 ? -1.493 10.211 -10.337 1.00 85.25 90 THR A CA 1
ATOM 662 C C . THR A 1 90 ? -0.677 11.501 -10.274 1.00 85.25 90 THR A C 1
ATOM 664 O O . THR A 1 90 ? -1.216 12.534 -9.883 1.00 85.25 90 THR A O 1
ATOM 667 N N . ASP A 1 91 ? 0.588 11.484 -10.711 1.00 88.38 91 ASP A N 1
ATOM 668 C CA . ASP A 1 91 ? 1.439 12.682 -10.720 1.00 88.38 91 ASP A CA 1
ATOM 669 C C . ASP A 1 91 ? 0.844 13.757 -11.654 1.00 88.38 91 ASP A C 1
ATOM 671 O O . ASP A 1 91 ? 0.763 14.936 -11.299 1.00 88.38 91 ASP A O 1
ATOM 675 N N . HIS A 1 92 ? 0.335 13.345 -12.822 1.00 87.81 92 HIS A N 1
ATOM 676 C CA . HIS A 1 92 ? -0.382 14.233 -13.742 1.00 87.81 92 HIS A CA 1
ATOM 677 C C . HIS A 1 92 ? -1.691 14.766 -13.151 1.00 87.81 92 HIS A C 1
ATOM 679 O O . HIS A 1 92 ? -1.976 15.958 -13.280 1.00 87.81 92 HIS A O 1
ATOM 685 N N . HIS A 1 93 ? -2.474 13.910 -12.491 1.00 86.50 93 HIS A N 1
ATOM 686 C CA . HIS A 1 93 ? -3.731 14.304 -11.856 1.00 86.50 93 HIS A CA 1
ATOM 687 C C . HIS A 1 93 ? -3.514 15.352 -10.757 1.00 86.50 93 HIS A C 1
ATOM 689 O O . HIS A 1 93 ? -4.205 1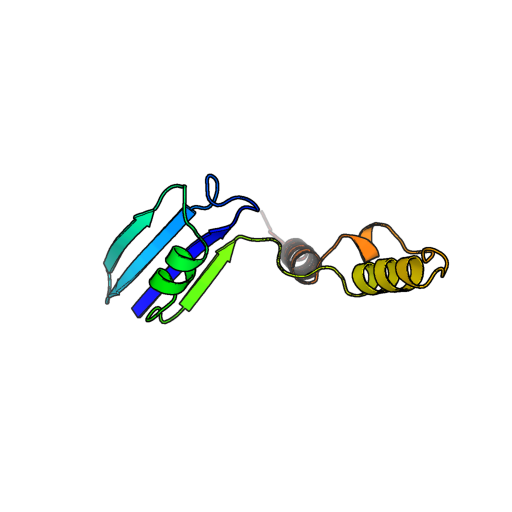6.373 -10.730 1.00 86.50 93 HIS A O 1
ATOM 695 N N . VAL A 1 94 ? -2.528 15.136 -9.882 1.00 86.12 94 VAL A N 1
ATOM 696 C CA . VAL A 1 94 ? -2.157 16.091 -8.830 1.00 86.12 94 VAL A CA 1
ATOM 697 C C . VAL A 1 94 ? -1.723 17.419 -9.450 1.00 86.12 94 VAL A C 1
ATOM 699 O O . VAL A 1 94 ? -2.244 18.466 -9.070 1.00 86.12 94 VAL A O 1
ATOM 702 N N . HIS A 1 95 ? -0.843 17.392 -10.456 1.00 85.38 95 HIS A N 1
ATOM 703 C CA . HIS A 1 95 ? -0.381 18.607 -11.130 1.00 85.38 95 HIS A CA 1
ATOM 704 C C . HIS A 1 95 ? -1.531 19.410 -11.765 1.00 85.38 95 HIS A C 1
ATOM 706 O O . HIS A 1 95 ? -1.640 20.614 -11.542 1.00 85.38 95 HIS A O 1
ATOM 712 N N . GLN A 1 96 ? -2.436 18.749 -12.495 1.00 87.62 96 GLN A N 1
ATOM 713 C CA . GLN A 1 96 ? -3.614 19.397 -13.084 1.00 87.62 96 GLN A CA 1
ATOM 714 C C . GLN A 1 96 ? -4.555 19.979 -12.024 1.00 87.62 96 GLN A C 1
ATOM 716 O O . GLN A 1 96 ? -5.133 21.045 -12.230 1.00 87.62 96 GLN A O 1
ATOM 721 N N . SER A 1 97 ? -4.710 19.290 -10.893 1.00 83.56 97 SER A N 1
ATOM 722 C CA . SER A 1 97 ? -5.566 19.746 -9.796 1.00 83.56 97 SER A CA 1
ATOM 723 C C . SER A 1 97 ? -5.011 21.013 -9.143 1.00 83.56 97 SER A C 1
ATOM 725 O O . SER A 1 97 ? -5.773 21.939 -8.882 1.00 83.56 97 SER A O 1
ATOM 727 N N . TYR A 1 98 ? -3.688 21.110 -8.972 1.00 75.19 98 TYR A N 1
ATOM 728 C CA . TYR A 1 98 ? -3.035 22.334 -8.497 1.00 75.19 98 TYR A CA 1
ATOM 729 C C . TYR A 1 98 ? -3.208 23.515 -9.459 1.00 75.19 98 TYR A C 1
ATOM 731 O O . TYR A 1 98 ? -3.497 24.622 -9.009 1.00 75.19 98 TYR A O 1
ATOM 739 N N . LEU A 1 99 ? -3.088 23.290 -10.772 1.00 71.75 99 LEU A N 1
ATOM 740 C CA . LEU A 1 99 ? -3.296 24.351 -11.766 1.00 71.75 99 LEU A CA 1
ATOM 741 C C . LEU A 1 99 ? -4.737 24.884 -11.741 1.00 71.75 99 LEU A C 1
ATOM 743 O O . LEU A 1 99 ? -4.949 26.090 -11.762 1.00 71.75 99 LEU A O 1
ATOM 747 N N . ARG A 1 100 ? -5.729 23.999 -11.585 1.00 61.88 100 ARG A N 1
ATOM 748 C CA . ARG A 1 100 ? -7.147 24.391 -11.488 1.00 61.88 100 ARG A CA 1
ATOM 749 C C . ARG A 1 100 ? -7.478 25.19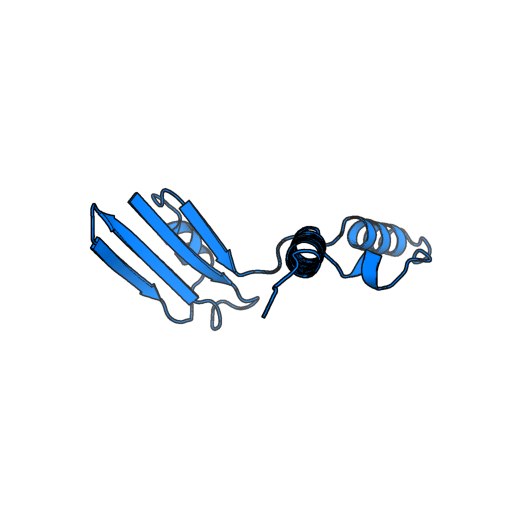7 -10.231 1.00 61.88 100 ARG A C 1
ATOM 751 O O . ARG A 1 100 ? -8.404 25.999 -10.263 1.00 61.88 100 ARG A O 1
ATOM 758 N N . VAL A 1 101 ? -6.751 24.986 -9.134 1.00 59.91 101 VAL A N 1
ATOM 759 C CA . VAL A 1 101 ? -6.902 25.783 -7.903 1.00 59.91 101 VAL A CA 1
ATOM 760 C C . VAL A 1 101 ? -6.234 27.157 -8.052 1.00 59.91 101 VAL A C 1
ATOM 762 O O . VAL A 1 101 ? -6.731 28.133 -7.498 1.00 59.91 101 VAL A O 1
ATOM 765 N N . GLY A 1 102 ? -5.152 27.255 -8.833 1.00 55.94 102 GLY A N 1
ATOM 766 C CA . GLY A 1 102 ? -4.417 28.502 -9.081 1.00 55.94 102 GLY A CA 1
ATOM 767 C C . GLY A 1 102 ? -5.133 29.519 -9.981 1.00 55.94 102 GLY A C 1
ATOM 768 O O . GLY A 1 102 ? -4.888 30.714 -9.841 1.00 55.94 102 GLY A O 1
ATOM 769 N N . ASP A 1 103 ? -6.052 29.072 -10.842 1.00 56.44 103 ASP A N 1
ATOM 770 C CA . ASP A 1 103 ? -6.861 29.950 -11.709 1.00 56.44 103 ASP A CA 1
ATOM 771 C C . ASP A 1 103 ? -8.097 30.542 -10.990 1.00 56.44 103 ASP A C 1
ATOM 773 O O . ASP A 1 103 ? -8.833 31.368 -11.539 1.00 56.44 103 ASP A O 1
ATOM 777 N N . GLY A 1 104 ? -8.330 30.145 -9.734 1.00 52.50 104 GLY A N 1
ATOM 778 C CA . GLY A 1 104 ? -9.353 30.705 -8.858 1.00 52.50 104 GLY A CA 1
ATOM 779 C C . GLY A 1 104 ? -8.872 31.981 -8.170 1.00 52.50 104 GLY A C 1
ATOM 780 O O . GLY A 1 104 ? -8.302 31.931 -7.083 1.00 52.50 104 GLY A O 1
ATOM 781 N N . ASN A 1 105 ? -9.139 33.126 -8.802 1.00 50.72 105 ASN A N 1
ATOM 782 C CA . ASN A 1 105 ? -9.104 34.473 -8.225 1.00 50.72 105 ASN A CA 1
ATOM 783 C C . ASN A 1 105 ? -9.387 34.477 -6.707 1.00 50.72 105 ASN A C 1
ATOM 785 O O . ASN A 1 105 ? -10.529 34.289 -6.288 1.00 50.72 105 ASN A O 1
ATOM 789 N N . THR A 1 106 ? -8.361 34.719 -5.886 1.00 46.69 106 THR A N 1
ATOM 790 C CA . THR A 1 106 ? -8.556 35.082 -4.477 1.00 46.69 106 THR A CA 1
ATOM 791 C C . THR A 1 106 ? -8.469 36.605 -4.382 1.00 46.69 106 THR A C 1
ATOM 793 O O . THR A 1 106 ? -7.355 37.132 -4.368 1.00 46.69 106 THR A O 1
ATOM 796 N N . PRO A 1 107 ? -9.591 37.346 -4.343 1.00 43.25 107 PRO A N 1
ATOM 797 C CA . PRO A 1 107 ? -9.526 38.747 -3.972 1.00 43.25 107 PRO A CA 1
ATOM 798 C C . PRO A 1 107 ? -9.157 38.823 -2.484 1.00 43.25 107 PRO A C 1
ATOM 800 O O . PRO A 1 107 ? -9.817 38.210 -1.642 1.00 43.25 107 PRO A O 1
ATOM 803 N N . ARG A 1 108 ? -8.081 39.547 -2.171 1.00 42.19 108 ARG A N 1
ATOM 804 C CA . ARG A 1 108 ? -7.949 40.226 -0.879 1.00 42.19 108 ARG A CA 1
ATOM 805 C C . ARG A 1 108 ? -8.416 41.659 -1.045 1.00 42.19 108 ARG A C 1
ATOM 807 O O . ARG A 1 108 ? -8.107 42.232 -2.113 1.00 42.19 108 ARG A O 1
#

Radius of gyration: 19.75 Å; chains: 1; bounding box: 39×52×46 Å

Foldseek 3Di:
DKEKEWADDPAQQQIWIWIWDDDVPDIDTPDTGGGNQDPVNVVVRCVPGPYYHYNDPPDWQPLLVVQVVCVVVVHHRDPDDPCNRHADPVNVVVVVVVVVVVVDDDDD

Sequence (108 aa):
MITVGIDLAAQPERTAACRIEWRDGSAEVTALDPRGVTDDRILELVAGADKAGFDVPLGWPDAFVAAVTAHHGAGSWPEAASSQLRLRATDHHVHQSYLRVGDGNTPR

Secondary structure (DSSP, 8-state):
-EEEEEE--SSGGG-EEEEEEEETTEEEEEEEE-S---HHHHHHHHTT-SEEEEES-----HHHHHHHHHHHTTPPPP---HHHHH--HHHHHHHHHHHHHHTS----